Protein AF-A0A814SWZ3-F1 (afdb_monomer_lite)

Secondary structure (DSSP, 8-state):
----SHHHHHHHHHHTTTS----EEEEEEEEETTTTEEEEEEEETHHHH-TT--------EEEEEETTTTEEEEEPEES---S---EEEEEEEE-TTSSSEEEEEEEEEE-TTTTT-EEEEEEEEEEEE-TTT--EEEEEEEEE--TT-B----

Structure (mmCIF, N/CA/C/O backbone):
data_AF-A0A814SWZ3-F1
#
_entry.id   AF-A0A814SWZ3-F1
#
loop_
_atom_site.group_PDB
_atom_site.id
_atom_site.type_symbol
_atom_site.label_atom_id
_atom_site.label_alt_id
_atom_site.label_comp_id
_atom_site.label_asym_id
_atom_site.label_entity_id
_atom_site.label_seq_id
_atom_site.pdbx_PDB_ins_code
_atom_site.Cartn_x
_atom_site.Cartn_y
_atom_site.Cartn_z
_atom_site.occupancy
_atom_site.B_iso_or_equiv
_atom_site.auth_seq_id
_atom_site.auth_comp_id
_atom_site.auth_asym_id
_atom_site.auth_atom_id
_atom_site.pdbx_PDB_model_num
ATOM 1 N N . MET A 1 1 ? -13.317 22.666 29.065 1.00 38.62 1 MET A N 1
ATOM 2 C CA . MET A 1 1 ? -12.942 23.679 28.060 1.00 38.62 1 MET A CA 1
ATOM 3 C C . MET A 1 1 ? -11.613 23.208 27.485 1.00 38.62 1 MET A C 1
ATOM 5 O O . MET A 1 1 ? -10.602 23.419 28.127 1.00 38.62 1 MET A O 1
ATOM 9 N N . GLY A 1 2 ? -11.538 22.353 26.467 1.00 45.53 2 GLY A N 1
ATOM 10 C CA . GLY A 1 2 ? -12.464 22.135 25.357 1.00 45.53 2 GLY A CA 1
ATOM 11 C C . GLY A 1 2 ? -12.152 23.141 24.255 1.00 45.53 2 GLY A C 1
ATOM 12 O O . GLY A 1 2 ? -12.395 24.314 24.495 1.00 45.53 2 GLY A O 1
ATOM 13 N N . GLU A 1 3 ? -11.660 22.634 23.118 1.00 44.34 3 GLU A N 1
ATOM 14 C CA . GLU A 1 3 ? -11.380 23.315 21.835 1.00 44.34 3 GLU A CA 1
ATOM 15 C C . GLU A 1 3 ? -9.972 23.914 21.656 1.00 44.34 3 GLU A C 1
ATOM 17 O O . GLU A 1 3 ? -9.683 25.005 22.133 1.00 44.34 3 GLU A O 1
ATOM 22 N N . ASN A 1 4 ? -9.099 23.172 20.951 1.00 43.16 4 ASN A N 1
ATOM 23 C CA . ASN A 1 4 ? -8.279 23.680 19.830 1.00 43.16 4 ASN A CA 1
ATOM 24 C C . ASN A 1 4 ? -7.351 22.592 19.247 1.00 43.16 4 ASN A C 1
ATOM 26 O O . ASN A 1 4 ? -6.136 22.723 19.254 1.00 43.16 4 ASN A O 1
ATOM 30 N N . THR A 1 5 ? -7.902 21.481 18.748 1.00 47.84 5 THR A N 1
ATOM 31 C CA . THR A 1 5 ? -7.093 20.433 18.084 1.00 47.84 5 THR A CA 1
ATOM 32 C C . THR A 1 5 ? -7.270 20.386 16.566 1.00 47.84 5 THR A C 1
ATOM 34 O O . THR A 1 5 ? -6.383 19.881 15.885 1.00 47.84 5 THR A O 1
ATOM 37 N N . SER A 1 6 ? -8.354 20.942 16.006 1.00 46.28 6 SER A N 1
ATOM 38 C CA . SER A 1 6 ? -8.558 20.939 14.546 1.00 46.28 6 SER A CA 1
ATOM 39 C C . SER A 1 6 ? -7.750 22.025 13.827 1.00 46.28 6 SER A C 1
ATOM 41 O O . SER A 1 6 ? -7.257 21.792 12.724 1.00 46.28 6 SER A O 1
ATOM 43 N N . GLN A 1 7 ? -7.539 23.187 14.456 1.00 41.59 7 GLN A N 1
ATOM 44 C CA . GLN A 1 7 ? -6.711 24.254 13.884 1.00 41.59 7 GLN A CA 1
ATOM 45 C C . GLN A 1 7 ? -5.229 23.873 13.839 1.00 41.59 7 GLN A C 1
ATOM 47 O O . GLN A 1 7 ? -4.588 24.131 12.829 1.00 41.59 7 GLN A O 1
ATOM 52 N N . ASP A 1 8 ? -4.707 23.180 14.853 1.00 43.16 8 ASP A N 1
ATOM 53 C CA . ASP A 1 8 ? -3.296 22.762 14.884 1.00 43.16 8 ASP A CA 1
ATOM 54 C C . ASP A 1 8 ? -2.966 21.696 13.828 1.00 43.16 8 ASP A C 1
ATOM 56 O O . ASP A 1 8 ? -1.890 21.718 13.236 1.00 43.16 8 ASP A O 1
ATOM 60 N N . GLN A 1 9 ? -3.904 20.794 13.522 1.00 44.78 9 GLN A N 1
ATOM 61 C CA . GLN A 1 9 ? -3.728 19.819 12.437 1.00 44.78 9 GLN A CA 1
ATOM 62 C C . GLN A 1 9 ? -3.856 20.463 11.053 1.00 44.78 9 GLN A C 1
ATOM 64 O O . GLN A 1 9 ? -3.111 20.118 10.139 1.00 44.78 9 GLN A O 1
ATOM 69 N N . THR A 1 10 ? -4.749 21.446 10.915 1.00 42.25 10 THR A N 1
ATOM 70 C CA . THR A 1 10 ? -4.902 22.224 9.676 1.00 42.25 10 THR A CA 1
ATOM 71 C C . THR A 1 10 ? -3.665 23.098 9.416 1.00 42.25 10 THR A C 1
ATOM 73 O O . THR A 1 10 ? -3.231 23.233 8.276 1.00 42.25 10 THR A O 1
ATOM 76 N N . ILE A 1 11 ? -3.051 23.644 10.473 1.00 45.19 11 ILE A N 1
ATOM 77 C CA . ILE A 1 11 ? -1.806 24.422 10.401 1.00 45.19 11 ILE A CA 1
ATOM 78 C C . ILE A 1 11 ? -0.605 23.516 10.100 1.00 45.19 11 ILE A C 1
ATOM 80 O O . ILE A 1 11 ? 0.250 23.915 9.323 1.00 45.19 11 ILE A O 1
ATOM 84 N N . GLN A 1 12 ? -0.553 22.283 10.615 1.00 43.56 12 GLN A N 1
ATOM 85 C CA . GLN A 1 12 ? 0.484 21.310 10.233 1.00 43.56 12 GLN A CA 1
ATOM 86 C C . GLN A 1 12 ? 0.397 20.910 8.750 1.00 43.56 12 GLN A C 1
ATOM 88 O O . GLN A 1 12 ? 1.428 20.821 8.092 1.00 43.56 12 GLN A O 1
ATOM 93 N N . PHE A 1 13 ? -0.812 20.760 8.195 1.00 47.12 13 PHE A N 1
ATOM 94 C CA . PHE A 1 13 ? -0.995 20.555 6.751 1.00 47.12 13 PHE A CA 1
ATOM 95 C C . PHE A 1 13 ? -0.574 21.781 5.925 1.00 47.12 13 PHE A C 1
ATOM 97 O O . PHE A 1 13 ? 0.067 21.620 4.892 1.00 47.12 13 PHE A O 1
ATOM 104 N N . MET A 1 14 ? -0.874 23.002 6.388 1.00 40.78 14 MET A N 1
ATOM 105 C CA . MET A 1 14 ? -0.432 24.240 5.725 1.00 40.78 14 MET A CA 1
ATOM 106 C C . MET A 1 14 ? 1.080 24.486 5.847 1.00 40.78 14 MET A C 1
ATOM 108 O O . MET A 1 14 ? 1.685 25.013 4.922 1.00 40.78 14 MET A O 1
ATOM 112 N N . LEU A 1 15 ? 1.719 24.081 6.947 1.00 42.59 15 LEU A N 1
ATOM 113 C CA . LEU A 1 15 ? 3.166 24.231 7.137 1.00 42.59 15 LEU A CA 1
ATOM 114 C C . LEU A 1 15 ? 3.988 23.243 6.291 1.00 42.59 15 LEU A C 1
ATOM 116 O O . LEU A 1 15 ? 5.165 23.501 6.056 1.00 42.59 15 LEU A O 1
ATOM 120 N N . MET A 1 16 ? 3.379 22.173 5.764 1.00 44.94 16 MET A N 1
ATOM 121 C CA . MET A 1 16 ? 4.000 21.355 4.713 1.00 44.94 16 MET A CA 1
ATOM 122 C C . MET A 1 16 ? 4.025 22.056 3.341 1.00 44.94 16 MET A C 1
ATOM 124 O O . MET A 1 16 ? 4.778 21.625 2.473 1.00 44.94 16 MET A O 1
ATOM 128 N N . GLU A 1 17 ? 3.264 23.139 3.122 1.00 44.75 17 GLU A N 1
ATOM 129 C CA . GLU A 1 17 ? 3.279 23.859 1.837 1.00 44.75 17 GLU A CA 1
ATOM 130 C C . GLU A 1 17 ? 4.454 24.843 1.678 1.00 44.75 17 GLU A C 1
ATOM 132 O O . GLU A 1 17 ? 4.785 25.213 0.548 1.00 44.75 17 GLU A O 1
ATOM 137 N N . GLU A 1 18 ? 5.114 25.266 2.764 1.00 39.69 18 GLU A N 1
ATOM 138 C CA . GLU A 1 18 ? 6.147 26.316 2.691 1.00 39.69 18 GLU A CA 1
ATOM 139 C C . GLU A 1 18 ? 7.601 25.810 2.685 1.00 39.69 18 GLU A C 1
ATOM 141 O O . GLU A 1 18 ? 8.489 26.529 2.215 1.00 39.69 18 GLU A O 1
ATOM 146 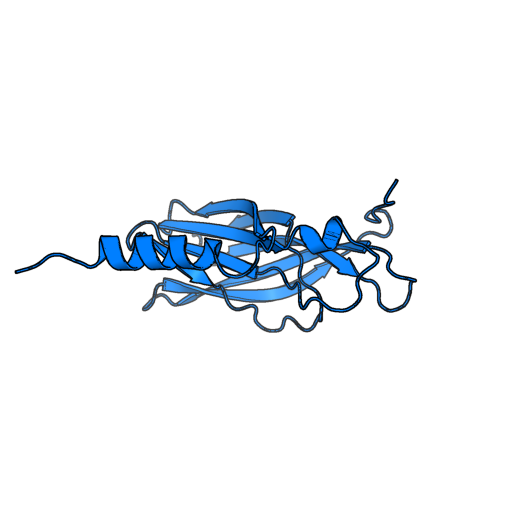N N . GLU A 1 19 ? 7.883 24.563 3.071 1.00 42.47 19 GLU A N 1
ATOM 147 C CA . GLU A 1 19 ? 9.232 23.990 2.948 1.00 42.47 19 GLU A CA 1
ATOM 148 C C . GLU A 1 19 ? 9.381 23.154 1.672 1.00 42.47 19 GLU A C 1
ATOM 150 O O . GLU A 1 19 ? 9.276 21.935 1.685 1.00 42.47 19 GLU A O 1
ATOM 155 N N . LYS A 1 20 ? 9.703 23.855 0.571 1.00 44.00 20 LYS A N 1
ATOM 156 C CA . LYS A 1 20 ? 10.008 23.335 -0.779 1.00 44.00 20 LYS A CA 1
ATOM 157 C C . LYS A 1 20 ? 8.857 22.525 -1.378 1.00 44.00 20 LYS A C 1
ATOM 159 O O . LYS A 1 20 ? 8.654 21.379 -1.015 1.00 44.00 20 LYS A O 1
ATOM 164 N N . LYS A 1 21 ? 8.185 23.100 -2.385 1.00 45.53 21 LYS A N 1
ATOM 165 C CA . LYS A 1 21 ? 7.217 22.428 -3.272 1.00 45.53 21 LYS A CA 1
ATOM 166 C C . LYS A 1 21 ? 7.792 21.137 -3.874 1.00 45.53 21 LYS A C 1
ATOM 168 O O . LYS A 1 21 ? 8.187 21.129 -5.030 1.00 45.53 21 LYS A O 1
ATOM 173 N N . GLN A 1 22 ? 7.829 20.053 -3.113 1.00 52.66 22 GLN A N 1
ATOM 174 C CA . GLN A 1 22 ? 7.850 18.718 -3.670 1.00 52.66 22 GLN A CA 1
ATOM 175 C C . GLN A 1 22 ? 6.465 18.517 -4.268 1.00 52.66 22 GLN A C 1
ATOM 177 O O . GLN A 1 22 ? 5.453 18.706 -3.594 1.00 52.66 22 GLN A O 1
ATOM 182 N N . ASN A 1 23 ? 6.416 18.198 -5.556 1.00 63.22 23 ASN A N 1
ATOM 183 C CA . ASN A 1 23 ? 5.180 17.939 -6.285 1.00 63.22 23 ASN A CA 1
ATOM 184 C C . ASN A 1 23 ? 4.633 16.554 -5.893 1.00 63.22 23 ASN A C 1
ATOM 186 O O . ASN A 1 23 ? 4.578 15.633 -6.707 1.00 63.22 23 ASN A O 1
ATOM 190 N N . PHE A 1 24 ? 4.328 16.385 -4.608 1.00 68.75 24 PHE A N 1
ATOM 191 C CA . PHE A 1 24 ? 3.815 15.153 -4.039 1.00 68.75 24 PHE A CA 1
ATOM 192 C C . PHE A 1 24 ? 2.316 15.070 -4.305 1.00 68.75 24 PHE A C 1
ATOM 194 O O . PHE A 1 24 ? 1.566 15.989 -3.975 1.00 68.75 24 PHE A O 1
ATOM 201 N N . GLY A 1 25 ? 1.874 13.984 -4.929 1.00 77.56 25 GLY A N 1
ATOM 202 C CA . GLY A 1 25 ? 0.473 13.802 -5.274 1.00 77.56 25 GLY A CA 1
ATOM 203 C C . GLY A 1 25 ? 0.047 12.360 -5.096 1.00 77.56 25 GLY A C 1
ATOM 204 O O . GLY A 1 25 ? 0.788 11.442 -5.435 1.00 77.56 25 GLY A O 1
ATOM 205 N N . PHE A 1 26 ? -1.176 12.176 -4.608 1.00 84.50 26 PHE A N 1
ATOM 206 C CA . PHE A 1 26 ? -1.846 10.887 -4.699 1.00 84.50 26 PHE A CA 1
ATOM 207 C C . PHE A 1 26 ? -2.199 10.609 -6.159 1.00 84.50 26 PHE A C 1
ATOM 209 O O . PHE A 1 26 ? -2.670 11.510 -6.864 1.00 84.50 26 PHE A O 1
ATOM 216 N N . GLU A 1 27 ? -1.916 9.398 -6.623 1.00 83.44 27 GLU A N 1
ATOM 217 C CA . GLU A 1 27 ? -2.262 8.978 -7.981 1.00 83.44 27 GLU A CA 1
ATOM 218 C C . GLU A 1 27 ? -3.554 8.168 -7.993 1.00 83.44 27 GLU A C 1
ATOM 220 O O . GLU A 1 27 ? -4.475 8.527 -8.725 1.00 83.44 27 GLU A O 1
ATOM 225 N N . ASP A 1 28 ? -3.674 7.200 -7.083 1.00 93.25 28 ASP A N 1
ATOM 226 C CA . ASP A 1 28 ? -4.861 6.359 -6.977 1.00 93.25 28 ASP A CA 1
ATOM 227 C C . ASP A 1 28 ? -5.248 6.044 -5.520 1.00 93.25 28 ASP A C 1
ATOM 229 O O . ASP A 1 28 ? -4.480 6.234 -4.565 1.00 93.25 28 ASP A O 1
ATOM 233 N N . ILE A 1 29 ? -6.489 5.585 -5.349 1.00 95.69 29 ILE A N 1
ATOM 234 C CA . ILE A 1 29 ? -7.143 5.299 -4.074 1.00 95.69 29 ILE A CA 1
ATOM 235 C C . ILE A 1 29 ? -8.039 4.062 -4.181 1.00 95.69 29 ILE A C 1
ATOM 237 O O . ILE A 1 29 ? -8.891 3.950 -5.057 1.00 95.69 29 ILE A O 1
ATOM 241 N N . VAL A 1 30 ? -7.938 3.171 -3.196 1.00 96.50 30 VAL A N 1
ATOM 242 C CA . VAL A 1 30 ? -8.918 2.100 -2.973 1.00 96.50 30 VAL A CA 1
ATOM 243 C C . VAL A 1 30 ? -9.662 2.341 -1.669 1.00 96.50 30 VAL A C 1
ATOM 245 O O . VAL A 1 30 ? -9.070 2.698 -0.649 1.00 96.50 30 VAL A O 1
ATOM 248 N N . ILE A 1 31 ? -10.980 2.148 -1.695 1.00 95.50 31 ILE A N 1
ATOM 249 C CA . ILE A 1 31 ? -11.855 2.406 -0.550 1.00 95.50 31 ILE A CA 1
ATOM 250 C C . ILE A 1 31 ? -12.418 1.089 -0.023 1.00 95.50 31 ILE A C 1
ATOM 252 O O . ILE A 1 31 ? -13.110 0.362 -0.737 1.00 95.50 31 ILE A O 1
ATOM 256 N N . ASP A 1 32 ? -12.173 0.819 1.257 1.00 91.38 32 ASP A N 1
ATOM 257 C CA . ASP A 1 32 ? -12.810 -0.253 2.005 1.00 91.38 32 ASP A CA 1
ATOM 258 C C . ASP A 1 32 ? -13.883 0.327 2.940 1.00 91.38 32 ASP A C 1
ATOM 260 O O . ASP A 1 32 ? -13.626 0.684 4.091 1.00 91.38 32 ASP A O 1
ATOM 264 N N . TYR A 1 33 ? -15.118 0.405 2.438 1.00 89.12 33 TYR A N 1
ATOM 265 C CA . TYR A 1 33 ? -16.260 0.889 3.219 1.00 89.12 33 TYR A CA 1
ATOM 266 C C . TYR A 1 33 ? -16.619 -0.006 4.409 1.00 89.12 33 TYR A C 1
ATOM 268 O O . TYR A 1 33 ? -17.157 0.491 5.394 1.00 89.12 33 TYR A O 1
ATOM 276 N N . GLU A 1 34 ? -16.342 -1.307 4.331 1.00 87.81 34 GLU A N 1
ATOM 277 C CA . GLU A 1 34 ? -16.722 -2.264 5.375 1.00 87.81 34 GLU A CA 1
ATOM 278 C C . GLU A 1 34 ? -15.798 -2.142 6.586 1.00 87.81 34 GLU A C 1
ATOM 280 O O . GLU A 1 34 ? -16.263 -2.200 7.722 1.00 87.81 34 GLU A O 1
ATOM 285 N N . ASN A 1 35 ? -14.506 -1.907 6.342 1.00 87.31 35 ASN A N 1
ATOM 286 C CA . ASN A 1 35 ? -13.514 -1.679 7.390 1.00 87.31 35 ASN A CA 1
ATOM 287 C C . ASN A 1 35 ? -13.275 -0.186 7.700 1.00 87.31 35 ASN A C 1
ATOM 289 O O . ASN A 1 35 ? -12.483 0.146 8.583 1.00 87.31 35 ASN A O 1
ATOM 293 N N . GLY A 1 36 ? -13.967 0.725 7.006 1.00 90.56 36 GLY A N 1
ATOM 294 C CA . GLY A 1 36 ? -13.991 2.155 7.320 1.00 90.56 36 GLY A CA 1
ATOM 295 C C . GLY A 1 36 ? -12.678 2.890 7.041 1.00 90.56 36 GLY A C 1
ATOM 296 O O . GLY A 1 36 ? -12.298 3.782 7.806 1.00 90.56 36 GLY A O 1
ATOM 297 N N . TYR A 1 37 ? -11.967 2.520 5.975 1.00 92.81 37 TYR A N 1
ATOM 298 C CA . TYR A 1 37 ? -10.744 3.210 5.570 1.00 92.81 37 TYR A CA 1
ATOM 299 C C . TYR A 1 37 ? -10.564 3.279 4.052 1.00 92.81 37 TYR A C 1
ATOM 301 O O . TYR A 1 37 ? -11.170 2.530 3.290 1.00 92.81 37 TYR A O 1
ATOM 309 N N . ALA A 1 38 ? -9.664 4.157 3.617 1.00 95.44 38 ALA A N 1
ATOM 310 C CA . ALA A 1 38 ? -9.107 4.159 2.271 1.00 95.44 38 ALA A CA 1
ATOM 311 C C . ALA A 1 38 ? -7.592 3.940 2.309 1.00 95.44 38 ALA A C 1
ATOM 313 O O . ALA A 1 38 ? -6.937 4.356 3.267 1.00 95.44 38 ALA A O 1
ATOM 314 N N . ILE A 1 39 ? -7.049 3.309 1.270 1.00 96.31 39 ILE A N 1
ATOM 315 C CA . ILE A 1 39 ? -5.609 3.196 1.019 1.00 96.31 39 ILE A CA 1
ATOM 316 C C . ILE A 1 39 ? -5.285 4.012 -0.233 1.00 96.31 39 ILE A C 1
ATOM 318 O O . ILE A 1 39 ? -5.979 3.883 -1.236 1.00 96.31 39 ILE A O 1
ATOM 322 N N . MET A 1 40 ? -4.247 4.843 -0.176 1.00 95.69 40 MET A N 1
ATOM 323 C CA . MET A 1 40 ? -3.810 5.706 -1.279 1.00 95.69 40 MET A CA 1
ATOM 324 C C . MET A 1 40 ? -2.322 5.522 -1.551 1.00 95.69 40 MET A C 1
ATOM 326 O O . MET A 1 40 ? -1.535 5.369 -0.613 1.00 95.69 40 MET A O 1
ATOM 330 N N . GLY A 1 41 ? -1.949 5.578 -2.825 1.00 91.88 41 GLY A N 1
ATOM 331 C CA . GLY A 1 41 ? -0.566 5.612 -3.286 1.00 91.88 41 GLY A CA 1
ATOM 332 C C . GLY A 1 41 ? -0.185 7.057 -3.558 1.00 91.88 41 GLY A C 1
ATOM 333 O O . GLY A 1 41 ? -0.851 7.734 -4.342 1.00 91.88 41 GLY A O 1
ATOM 334 N N . GLY A 1 42 ? 0.827 7.557 -2.856 1.00 87.56 42 GLY A N 1
ATOM 335 C CA . GLY A 1 42 ? 1.371 8.894 -3.068 1.00 87.56 42 GLY A CA 1
ATOM 336 C C . GLY A 1 42 ? 2.784 8.806 -3.612 1.00 87.56 42 GLY A C 1
ATOM 337 O O . GLY A 1 42 ? 3.575 8.007 -3.117 1.00 87.56 42 GLY A O 1
ATOM 338 N N . ASP A 1 43 ? 3.107 9.638 -4.594 1.00 83.06 43 ASP A N 1
ATOM 339 C CA . ASP A 1 43 ? 4.453 9.705 -5.155 1.00 83.06 43 ASP A CA 1
ATOM 340 C C . ASP A 1 43 ? 4.892 11.152 -5.402 1.00 83.06 43 ASP A C 1
ATOM 342 O O . ASP A 1 43 ? 4.076 12.065 -5.587 1.00 83.06 43 ASP A O 1
ATOM 346 N N . ASN A 1 44 ? 6.207 11.369 -5.405 1.00 74.44 44 ASN A N 1
ATOM 347 C CA . ASN A 1 44 ? 6.791 12.642 -5.792 1.00 74.44 44 ASN A CA 1
ATOM 348 C C . ASN A 1 44 ? 6.898 12.715 -7.322 1.00 74.44 44 ASN A C 1
ATOM 350 O O . ASN A 1 44 ? 7.830 12.188 -7.933 1.00 74.44 44 ASN A O 1
ATOM 354 N N . ARG A 1 45 ? 5.983 13.462 -7.948 1.00 64.44 45 ARG A N 1
ATOM 355 C CA . ARG A 1 45 ? 5.886 13.610 -9.410 1.00 64.44 45 ARG A CA 1
ATOM 356 C C . ARG A 1 45 ? 7.101 14.287 -10.045 1.00 64.44 45 ARG A C 1
ATOM 358 O O . ARG A 1 45 ? 7.274 14.215 -11.262 1.00 64.44 45 ARG A O 1
ATOM 365 N N . GLU A 1 46 ? 7.972 14.922 -9.258 1.00 61.31 46 GLU A N 1
ATOM 366 C CA . GLU A 1 46 ? 9.255 15.411 -9.771 1.00 61.31 46 GLU A CA 1
ATOM 367 C C . GLU A 1 46 ? 10.177 14.272 -10.210 1.00 61.31 46 GLU A C 1
ATOM 369 O O . GLU A 1 46 ? 11.120 14.519 -10.962 1.00 61.31 46 GLU A O 1
ATOM 374 N N . TRP A 1 47 ? 9.964 13.038 -9.736 1.00 60.00 47 TRP A N 1
ATOM 375 C CA . TRP A 1 47 ? 10.706 11.860 -10.194 1.00 60.00 47 TRP A CA 1
ATOM 376 C C . TRP A 1 47 ? 10.476 11.621 -11.685 1.00 60.00 47 TRP A C 1
ATOM 378 O O . TRP A 1 47 ? 11.440 11.551 -12.442 1.00 60.00 47 TRP A O 1
ATOM 388 N N . MET A 1 48 ? 9.219 11.660 -12.124 1.00 54.59 48 MET A N 1
ATOM 389 C CA . MET A 1 48 ? 8.867 11.515 -13.536 1.00 54.59 48 MET A CA 1
ATOM 390 C C . MET A 1 48 ? 9.184 12.746 -14.391 1.00 54.59 48 MET A C 1
ATOM 392 O O . MET A 1 48 ? 9.505 12.614 -15.567 1.00 54.59 48 MET A O 1
ATOM 396 N N . ALA A 1 49 ? 9.093 13.959 -13.839 1.00 52.88 49 ALA A N 1
ATOM 397 C CA . ALA A 1 49 ? 9.322 15.181 -14.618 1.00 52.88 49 ALA A CA 1
ATOM 398 C C . ALA A 1 49 ? 10.809 15.460 -14.913 1.00 52.88 49 ALA A C 1
ATOM 400 O O . ALA A 1 49 ? 11.132 16.193 -15.851 1.00 52.88 49 ALA A O 1
ATOM 401 N N . HIS A 1 50 ? 11.722 14.899 -14.116 1.00 51.62 50 HIS A N 1
ATOM 402 C CA . HIS A 1 50 ? 13.150 15.194 -14.193 1.00 51.62 50 HIS A CA 1
ATOM 403 C C . HIS A 1 50 ? 13.986 13.913 -14.114 1.00 51.62 50 HIS A C 1
ATOM 405 O O . HIS A 1 50 ? 14.667 13.671 -13.118 1.00 51.62 50 HIS A O 1
ATOM 411 N N . TYR A 1 51 ? 14.001 13.154 -15.215 1.00 50.78 51 TYR A N 1
ATOM 412 C CA . TYR A 1 51 ? 14.898 12.014 -15.491 1.00 50.78 51 TYR A CA 1
ATOM 413 C C . TYR A 1 51 ? 16.408 12.348 -15.473 1.00 50.78 51 TYR A C 1
ATOM 415 O O . TYR A 1 51 ? 17.229 11.562 -15.924 1.00 50.78 51 TYR A O 1
ATOM 423 N N . THR A 1 52 ? 16.804 13.538 -15.016 1.00 42.66 52 THR A N 1
ATOM 424 C CA . THR A 1 52 ? 18.165 14.078 -15.165 1.00 42.66 52 THR A CA 1
ATOM 425 C C . THR A 1 52 ? 18.794 14.569 -13.862 1.00 42.66 52 THR A C 1
ATOM 427 O O . THR A 1 52 ? 19.905 15.097 -13.897 1.00 42.66 52 THR A O 1
ATOM 430 N N . LEU A 1 53 ? 18.132 14.410 -12.708 1.00 42.44 53 LEU A N 1
ATOM 431 C CA . LEU A 1 53 ? 18.659 14.879 -11.420 1.00 42.44 53 LEU A CA 1
ATOM 432 C C . LEU A 1 53 ? 18.868 13.714 -10.434 1.00 42.44 53 LEU A C 1
ATOM 434 O O . LEU A 1 53 ? 17.899 13.244 -9.838 1.00 42.44 53 LEU A O 1
ATOM 438 N N . PRO A 1 54 ? 20.123 13.273 -10.218 1.00 42.91 54 PRO A N 1
ATOM 439 C CA . PRO A 1 54 ? 20.465 12.039 -9.504 1.00 42.91 54 PRO A CA 1
ATOM 440 C C . PRO A 1 54 ? 20.455 12.164 -7.967 1.00 42.91 54 PRO A C 1
ATOM 442 O O . PRO A 1 54 ? 21.244 11.512 -7.294 1.00 42.91 54 PRO A O 1
ATOM 445 N N . SER A 1 55 ? 19.642 13.046 -7.373 1.00 41.53 55 SER A N 1
ATOM 446 C CA . SER A 1 55 ? 19.838 13.401 -5.955 1.00 41.53 55 SER A CA 1
ATOM 447 C C . SER A 1 55 ? 18.588 13.784 -5.174 1.00 41.53 55 SER A C 1
ATOM 449 O O . SER A 1 55 ? 18.649 14.653 -4.302 1.00 41.53 55 SER A O 1
ATOM 451 N N . VAL A 1 56 ? 17.441 13.193 -5.469 1.00 47.94 56 VAL A N 1
ATOM 452 C CA . VAL A 1 56 ? 16.302 13.360 -4.570 1.00 47.94 56 VAL A CA 1
ATOM 453 C C . VAL A 1 56 ? 15.888 11.957 -4.155 1.00 47.94 56 VAL A C 1
ATOM 455 O O . VAL A 1 56 ? 15.565 11.135 -5.009 1.00 47.94 56 VAL A O 1
ATOM 458 N N . ASP A 1 57 ? 15.945 11.690 -2.854 1.00 51.69 57 ASP A N 1
ATOM 459 C CA . ASP A 1 57 ? 15.238 10.569 -2.240 1.00 51.69 57 ASP A CA 1
ATOM 460 C C . ASP A 1 57 ? 13.745 10.784 -2.528 1.00 51.69 57 ASP A C 1
ATOM 462 O O . ASP A 1 57 ? 13.097 11.625 -1.902 1.00 51.69 57 ASP A O 1
ATOM 466 N N . LYS A 1 58 ? 13.226 10.122 -3.569 1.00 56.34 58 LYS A N 1
ATOM 467 C CA . LYS A 1 58 ? 11.862 10.311 -4.102 1.00 56.34 58 LYS A CA 1
ATOM 468 C C . LYS A 1 58 ? 11.016 9.055 -3.920 1.00 56.34 58 LYS A C 1
ATOM 470 O O . LYS A 1 58 ? 10.239 8.734 -4.802 1.00 56.34 58 LYS A O 1
ATOM 475 N N . HIS A 1 59 ? 11.168 8.311 -2.832 1.00 72.31 59 HIS A N 1
ATOM 476 C CA . HIS A 1 59 ? 10.317 7.139 -2.634 1.00 72.31 59 HIS A CA 1
ATOM 477 C C . HIS A 1 59 ? 8.881 7.597 -2.382 1.00 72.31 59 HIS A C 1
ATOM 479 O O . HIS A 1 59 ? 8.611 8.373 -1.462 1.00 72.31 59 HIS A O 1
ATOM 485 N N . GLY A 1 60 ? 7.968 7.128 -3.221 1.00 81.75 60 GLY A N 1
ATOM 486 C CA . GLY A 1 60 ? 6.551 7.164 -2.942 1.00 81.75 60 GLY A CA 1
ATOM 487 C C . GLY A 1 60 ? 6.216 6.348 -1.697 1.00 81.75 60 GLY A C 1
ATOM 488 O O . GLY A 1 60 ? 7.042 5.640 -1.115 1.00 81.75 60 GLY A O 1
ATOM 489 N N . GLN A 1 61 ? 4.974 6.469 -1.250 1.00 89.25 61 GLN A N 1
ATOM 490 C CA . GLN A 1 61 ? 4.529 5.910 0.014 1.00 89.25 61 GLN A CA 1
ATOM 491 C C . GLN A 1 61 ? 3.057 5.508 -0.070 1.00 89.25 61 GLN A C 1
ATOM 493 O O . GLN A 1 61 ? 2.257 6.106 -0.790 1.00 89.25 61 GLN A O 1
ATOM 498 N N . MET A 1 62 ? 2.694 4.485 0.700 1.00 94.12 62 MET A N 1
ATOM 499 C CA . MET A 1 62 ? 1.304 4.087 0.898 1.00 94.12 62 MET A CA 1
ATOM 500 C C . MET A 1 62 ? 0.729 4.775 2.131 1.00 94.12 62 MET A C 1
ATOM 502 O O . MET A 1 62 ? 1.378 4.847 3.176 1.00 94.12 62 MET A O 1
ATOM 506 N N . TYR A 1 63 ? -0.511 5.233 2.024 1.00 93.69 63 TYR A N 1
ATOM 507 C CA . TYR A 1 63 ? -1.206 5.964 3.074 1.00 93.69 63 TYR A CA 1
ATOM 508 C C . TYR A 1 63 ? -2.550 5.334 3.365 1.00 93.69 63 TYR A C 1
ATOM 510 O O . TYR A 1 63 ? -3.230 4.854 2.464 1.00 93.69 63 TYR A O 1
ATOM 518 N N . LYS A 1 64 ? -2.958 5.395 4.626 1.00 94.06 64 LYS A N 1
ATOM 519 C CA . LYS A 1 64 ? -4.293 5.051 5.087 1.00 94.06 64 LYS A CA 1
ATOM 520 C C . LYS A 1 64 ? -5.013 6.323 5.499 1.00 94.06 64 LYS A C 1
ATOM 522 O O . LYS A 1 64 ? -4.466 7.095 6.280 1.00 94.06 64 LYS A O 1
ATOM 527 N N . PHE A 1 65 ? -6.258 6.485 5.069 1.00 93.94 65 PHE A N 1
ATOM 528 C CA . PHE A 1 65 ? -7.195 7.410 5.700 1.00 93.94 65 PHE A CA 1
ATOM 529 C C . PHE A 1 65 ? -8.254 6.623 6.466 1.00 93.94 65 PHE A C 1
ATOM 531 O O . PHE A 1 65 ? -8.950 5.791 5.889 1.00 93.94 65 PHE A O 1
ATOM 538 N N . ASN A 1 66 ? -8.358 6.851 7.773 1.00 90.81 66 ASN A N 1
ATOM 539 C CA . ASN A 1 66 ? -9.379 6.240 8.622 1.00 90.81 66 ASN A CA 1
ATOM 540 C C . ASN A 1 66 ? -10.609 7.154 8.693 1.00 90.81 66 ASN A C 1
ATOM 542 O O . ASN A 1 66 ? -10.492 8.295 9.128 1.00 90.81 66 ASN A O 1
ATOM 546 N N . PHE A 1 67 ? -11.785 6.649 8.317 1.00 91.12 67 PHE A N 1
ATOM 547 C CA . PHE A 1 67 ? -13.006 7.462 8.240 1.00 91.12 67 PHE A CA 1
ATOM 548 C C . PHE A 1 67 ? -13.608 7.801 9.606 1.00 91.12 67 PHE A C 1
ATOM 550 O O . PHE A 1 67 ? -14.352 8.765 9.720 1.00 91.12 67 PHE A O 1
ATOM 557 N N . ILE A 1 68 ? -13.309 7.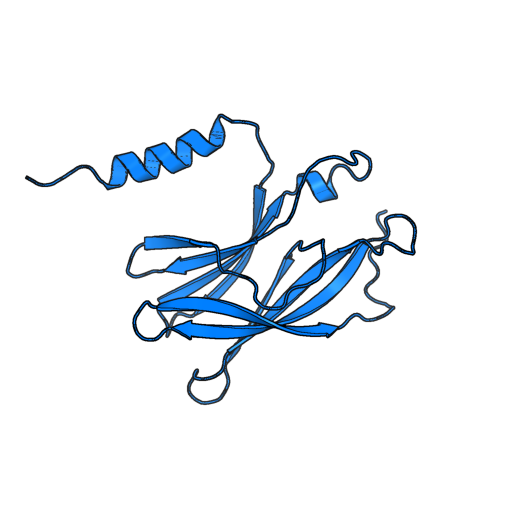009 10.640 1.00 87.25 68 ILE A N 1
ATOM 558 C CA . ILE A 1 68 ? -13.834 7.216 11.996 1.00 87.25 68 ILE A CA 1
ATOM 559 C C . ILE A 1 68 ? -12.994 8.254 12.733 1.00 87.25 68 ILE A C 1
ATOM 561 O O . ILE A 1 68 ? -13.530 9.132 13.401 1.00 87.25 68 ILE A O 1
ATOM 565 N N . SER A 1 69 ? -11.669 8.119 12.663 1.00 88.31 69 SER A N 1
ATOM 566 C CA . SER A 1 69 ? -10.758 9.038 13.347 1.00 88.31 69 SER A CA 1
ATOM 567 C C . SER A 1 69 ? -10.392 10.259 12.510 1.00 88.31 69 SER A C 1
ATOM 569 O O . SER A 1 69 ? -9.783 11.174 13.058 1.00 88.31 69 SER A O 1
ATOM 571 N N . GLU A 1 70 ? -10.727 10.254 11.217 1.00 90.69 70 GLU A N 1
ATOM 572 C CA . GLU A 1 70 ? -10.354 11.273 10.229 1.00 90.69 70 GLU A CA 1
ATOM 573 C C . GLU A 1 70 ? -8.834 11.505 10.168 1.00 90.69 70 GLU A C 1
ATOM 575 O O . GLU A 1 70 ? -8.353 12.616 9.950 1.00 90.69 70 GLU A O 1
ATOM 580 N N . LYS A 1 71 ? -8.047 10.441 10.381 1.00 87.38 71 LYS A N 1
ATOM 581 C CA . LYS A 1 71 ? -6.578 10.508 10.403 1.00 87.38 71 LYS A CA 1
ATOM 582 C C . LYS A 1 71 ? -5.947 9.870 9.179 1.00 87.38 71 LYS A C 1
ATOM 584 O O . LYS A 1 71 ? -6.358 8.790 8.750 1.00 87.38 71 LYS A O 1
ATOM 589 N N . PHE A 1 72 ? -4.895 10.529 8.702 1.00 86.69 72 PHE A N 1
ATOM 590 C CA . PHE A 1 72 ? -3.943 9.994 7.740 1.00 86.69 72 PHE A CA 1
ATOM 591 C C . PHE A 1 72 ? -2.772 9.326 8.454 1.00 86.69 72 PHE A C 1
ATOM 593 O O . PHE A 1 72 ? -2.201 9.883 9.392 1.00 86.69 72 PHE A O 1
ATOM 600 N N . GLU A 1 73 ? -2.403 8.140 7.990 1.00 89.81 73 GLU A N 1
ATOM 601 C CA . GLU A 1 73 ? -1.293 7.361 8.528 1.00 89.81 73 GLU A CA 1
ATOM 602 C C . GLU A 1 73 ? -0.463 6.796 7.376 1.00 89.81 73 GLU A C 1
ATOM 604 O O . GLU A 1 73 ? -1.013 6.306 6.392 1.00 89.81 73 GLU A O 1
ATOM 609 N N . ILE A 1 74 ? 0.862 6.845 7.499 1.00 91.25 74 ILE A N 1
ATOM 610 C CA . ILE A 1 74 ? 1.754 6.130 6.583 1.00 91.25 74 ILE A CA 1
ATOM 611 C C . ILE A 1 74 ? 1.627 4.635 6.868 1.00 91.25 74 ILE A C 1
ATOM 613 O O . ILE A 1 74 ? 1.716 4.208 8.022 1.00 91.25 74 ILE A O 1
ATOM 617 N N . ILE A 1 75 ? 1.438 3.846 5.815 1.00 94.44 75 ILE A N 1
ATOM 618 C CA . ILE A 1 75 ? 1.371 2.393 5.895 1.00 94.44 75 ILE A CA 1
ATOM 619 C C . ILE A 1 75 ? 2.787 1.827 5.717 1.00 94.44 75 ILE A C 1
ATOM 621 O O . ILE A 1 75 ? 3.397 2.034 4.664 1.00 94.44 75 ILE A O 1
ATOM 625 N N . PRO A 1 76 ? 3.327 1.100 6.712 1.00 93.56 76 PRO A N 1
ATOM 626 C CA . PRO A 1 76 ? 4.621 0.447 6.581 1.00 93.56 76 PRO A CA 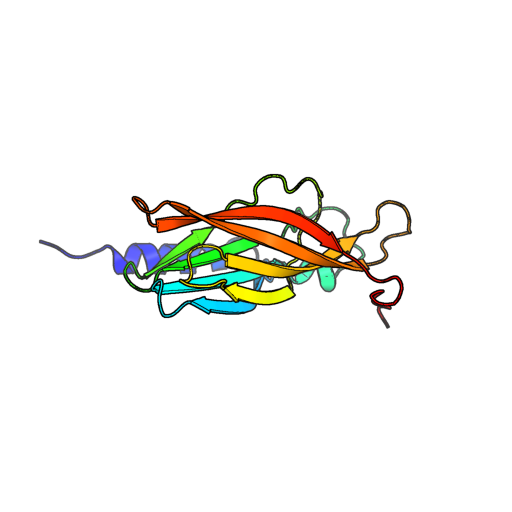1
ATOM 627 C C . PRO A 1 76 ? 4.589 -0.657 5.521 1.00 93.56 76 PRO A C 1
ATOM 629 O O . PRO A 1 76 ? 3.676 -1.490 5.513 1.00 93.56 76 PRO A O 1
ATOM 632 N N . LEU A 1 77 ? 5.626 -0.698 4.682 1.00 93.88 77 LEU A N 1
ATOM 633 C CA . LEU A 1 77 ? 5.885 -1.804 3.764 1.00 93.88 77 LEU A CA 1
ATOM 634 C C . LEU A 1 77 ? 6.813 -2.815 4.450 1.00 93.88 77 LEU A C 1
ATOM 636 O O . LEU A 1 77 ? 7.914 -2.475 4.879 1.00 93.88 77 LEU A O 1
ATOM 640 N N . ILE A 1 78 ? 6.370 -4.062 4.576 1.00 94.81 78 ILE A N 1
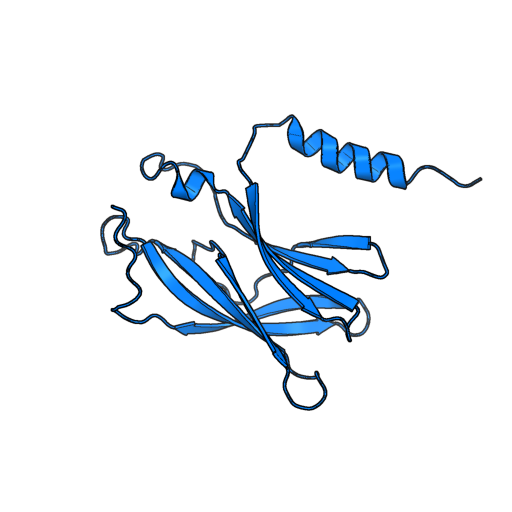ATOM 641 C CA . ILE A 1 78 ? 7.101 -5.154 5.223 1.00 94.81 78 ILE A CA 1
ATOM 642 C C . ILE A 1 78 ? 7.686 -6.066 4.145 1.00 94.81 78 ILE A C 1
ATOM 644 O O . ILE A 1 78 ? 6.989 -6.449 3.207 1.00 94.81 78 ILE A O 1
ATOM 648 N N . ASN A 1 79 ? 8.959 -6.443 4.298 1.00 92.06 79 ASN A N 1
ATOM 649 C CA . ASN A 1 79 ? 9.735 -7.243 3.334 1.00 92.06 79 ASN A CA 1
ATOM 650 C C . ASN A 1 79 ? 9.887 -6.609 1.939 1.00 92.06 79 ASN A C 1
ATOM 652 O O . ASN A 1 79 ? 10.280 -7.286 0.984 1.00 92.06 79 ASN A O 1
ATOM 656 N N . TYR A 1 80 ? 9.606 -5.314 1.819 1.00 89.06 80 TYR A N 1
ATOM 657 C CA . TYR A 1 80 ? 9.923 -4.554 0.625 1.00 89.06 80 TYR A CA 1
ATOM 658 C C . TYR A 1 80 ? 11.424 -4.259 0.623 1.00 89.06 80 TYR A C 1
ATOM 660 O O . TYR A 1 80 ? 11.933 -3.619 1.537 1.00 89.06 80 TYR A O 1
ATOM 668 N N . HIS A 1 81 ? 12.135 -4.816 -0.351 1.00 80.44 81 HIS A N 1
ATOM 669 C CA . HIS A 1 81 ? 13.600 -4.822 -0.412 1.00 80.44 81 HIS A CA 1
ATOM 670 C C . HIS A 1 81 ? 14.137 -4.117 -1.659 1.00 80.44 81 HIS A C 1
ATOM 672 O O . HIS A 1 81 ? 15.329 -4.195 -1.930 1.00 80.44 81 HIS A O 1
ATOM 678 N N . TYR A 1 82 ? 13.256 -3.481 -2.431 1.00 76.62 82 TYR A N 1
ATOM 679 C CA . TYR A 1 82 ? 13.655 -2.671 -3.569 1.00 76.62 82 TYR A CA 1
ATOM 680 C C . TYR A 1 82 ? 13.913 -1.257 -3.088 1.00 76.62 82 TYR A C 1
ATOM 682 O O . TYR A 1 82 ? 13.151 -0.735 -2.270 1.00 76.62 82 TYR A O 1
ATOM 690 N N . ASP A 1 83 ? 14.945 -0.639 -3.640 1.00 73.38 83 ASP A N 1
ATOM 691 C CA . ASP A 1 83 ? 15.283 0.725 -3.272 1.00 73.38 83 ASP A CA 1
ATOM 692 C C . ASP A 1 83 ? 14.198 1.685 -3.764 1.00 73.38 83 ASP A C 1
ATOM 694 O O . ASP A 1 83 ? 13.848 2.606 -3.053 1.00 73.38 83 ASP A O 1
ATOM 698 N N . HIS A 1 84 ? 13.540 1.419 -4.896 1.00 79.00 84 HIS A N 1
ATOM 699 C CA . HIS A 1 84 ? 12.535 2.311 -5.482 1.00 79.00 84 HIS A CA 1
ATOM 700 C C . HIS A 1 84 ? 11.098 1.817 -5.258 1.00 79.00 84 HIS A C 1
ATOM 702 O O . HIS A 1 84 ? 10.785 0.644 -5.481 1.00 79.00 84 HIS A O 1
ATOM 708 N N . PHE A 1 85 ? 10.204 2.720 -4.847 1.00 86.25 85 PHE A N 1
ATOM 709 C CA . PHE A 1 85 ? 8.762 2.483 -4.749 1.00 86.25 85 PHE A CA 1
ATOM 710 C C . PHE A 1 85 ? 8.034 3.738 -5.219 1.00 86.25 85 PHE A C 1
ATOM 712 O O . PHE A 1 85 ? 8.135 4.777 -4.581 1.00 86.25 85 PHE A O 1
ATOM 719 N N . HIS A 1 86 ? 7.326 3.632 -6.333 1.00 88.88 86 HIS A N 1
ATOM 720 C CA . HIS A 1 86 ? 6.583 4.699 -6.990 1.00 88.88 86 HIS A CA 1
ATOM 721 C C . HIS A 1 86 ? 5.195 4.149 -7.340 1.00 88.88 86 HIS A C 1
ATOM 723 O O . HIS A 1 86 ? 4.980 3.658 -8.456 1.00 88.88 86 HIS A O 1
ATOM 729 N N . PRO A 1 87 ? 4.279 4.115 -6.354 1.00 90.81 87 PRO A N 1
ATOM 730 C CA . PRO A 1 87 ? 2.966 3.527 -6.531 1.00 90.81 87 PRO A CA 1
ATOM 731 C C . PRO A 1 87 ? 2.121 4.390 -7.466 1.00 90.81 87 PRO A C 1
ATOM 733 O O . PRO A 1 87 ? 2.048 5.610 -7.325 1.00 90.81 87 PRO A O 1
ATOM 736 N N . HIS A 1 88 ? 1.458 3.712 -8.386 1.00 88.56 88 HIS A N 1
ATOM 737 C CA . HIS A 1 88 ? 0.482 4.254 -9.311 1.00 88.56 88 HIS A CA 1
ATOM 738 C C . HIS A 1 88 ? -0.858 3.564 -8.997 1.00 88.56 88 HIS A C 1
ATOM 740 O O . HIS A 1 88 ? -1.305 3.570 -7.845 1.00 88.56 88 HIS A O 1
ATOM 746 N N . GLY A 1 89 ? -1.446 2.893 -9.989 1.00 91.69 89 GLY A N 1
ATOM 747 C CA . GLY A 1 89 ? -2.744 2.241 -9.866 1.00 91.69 89 GLY A CA 1
ATOM 748 C C . GLY A 1 89 ? -2.816 1.202 -8.746 1.00 91.69 89 GLY A C 1
ATOM 749 O O . GLY A 1 89 ? -1.907 0.390 -8.548 1.00 91.69 89 GLY A O 1
ATOM 750 N N . LEU A 1 90 ? -3.946 1.195 -8.044 1.00 96.56 90 LEU A N 1
ATOM 751 C CA . LEU A 1 90 ? -4.223 0.340 -6.901 1.00 96.56 90 LEU A CA 1
ATOM 752 C C . LEU A 1 90 ? -5.452 -0.535 -7.154 1.00 96.56 90 LEU A C 1
ATOM 754 O O . LEU A 1 90 ? -6.465 -0.108 -7.703 1.00 96.56 90 LEU A O 1
ATOM 758 N N . SER A 1 91 ? -5.416 -1.776 -6.678 1.00 96.50 91 SER A N 1
ATOM 759 C CA . SER A 1 91 ? -6.598 -2.637 -6.651 1.00 96.50 91 SER A CA 1
ATOM 760 C C . SER A 1 91 ? -6.621 -3.490 -5.395 1.00 96.50 91 SER A C 1
ATOM 762 O O . SER A 1 91 ? -5.623 -4.109 -5.038 1.00 96.50 91 SER A O 1
ATOM 764 N N . LEU A 1 92 ? -7.765 -3.529 -4.713 1.00 95.56 92 LEU A N 1
ATOM 765 C CA . LEU A 1 92 ? -7.949 -4.305 -3.492 1.00 95.56 92 LEU A CA 1
ATOM 766 C C . LEU A 1 92 ? -8.823 -5.526 -3.782 1.00 95.56 92 LEU A C 1
ATOM 768 O O . LEU A 1 92 ? -10.007 -5.394 -4.095 1.00 95.56 92 LEU A O 1
ATOM 772 N N . LEU A 1 93 ? -8.252 -6.715 -3.625 1.00 94.19 93 LEU A N 1
ATOM 773 C CA . LEU A 1 93 ? -8.982 -7.974 -3.626 1.00 94.19 93 LEU A CA 1
ATOM 774 C C . LEU A 1 93 ? -9.273 -8.383 -2.186 1.00 94.19 93 LEU A C 1
ATOM 776 O O . LEU A 1 93 ? -8.360 -8.501 -1.371 1.00 94.19 93 LEU A O 1
ATOM 780 N N . LYS A 1 94 ? -10.537 -8.664 -1.884 1.00 90.06 94 LYS A N 1
ATOM 781 C CA . LYS A 1 94 ? -10.942 -9.245 -0.603 1.00 90.06 94 LYS A CA 1
ATOM 782 C C . LYS A 1 94 ? -11.356 -10.692 -0.815 1.00 90.06 94 LYS A C 1
ATOM 784 O O . LYS A 1 94 ? -12.127 -10.988 -1.728 1.00 90.06 94 LYS A O 1
ATOM 789 N N . ASN A 1 95 ? -10.845 -11.594 0.013 1.00 80.94 95 ASN A N 1
ATOM 790 C CA . ASN A 1 95 ? -11.262 -12.988 -0.002 1.00 80.94 95 ASN A CA 1
ATOM 791 C C . ASN A 1 95 ? -12.567 -13.192 0.802 1.00 80.94 95 ASN A C 1
ATOM 793 O O . ASN A 1 95 ? -13.129 -12.259 1.384 1.00 80.94 95 ASN A O 1
ATOM 797 N N . ASN A 1 96 ? -13.055 -14.436 0.856 1.00 63.84 96 ASN A N 1
ATOM 798 C CA . ASN A 1 96 ? -14.288 -14.766 1.570 1.00 63.84 96 ASN A CA 1
ATOM 799 C C . ASN A 1 96 ? -14.226 -14.350 3.056 1.00 63.84 96 ASN A C 1
ATOM 801 O O . ASN A 1 96 ? -13.418 -14.864 3.830 1.00 63.84 96 ASN A O 1
ATOM 805 N N . ASN A 1 97 ? -15.170 -13.485 3.446 1.00 63.47 97 ASN A N 1
ATOM 806 C CA . ASN A 1 97 ? -15.337 -12.841 4.758 1.00 63.47 97 ASN A CA 1
ATOM 807 C C . ASN A 1 97 ? -14.404 -11.654 5.062 1.00 63.47 97 ASN A C 1
ATOM 809 O O . ASN A 1 97 ? -14.305 -11.280 6.229 1.00 63.47 97 ASN A O 1
ATOM 813 N N . ASN A 1 98 ? -13.737 -11.063 4.062 1.00 65.12 98 ASN A N 1
ATOM 814 C CA . ASN A 1 98 ? -12.846 -9.898 4.220 1.00 65.12 98 ASN A CA 1
ATOM 815 C C . ASN A 1 98 ? -11.657 -10.113 5.168 1.00 65.12 98 ASN A C 1
ATOM 817 O O . ASN A 1 98 ? -11.027 -9.145 5.597 1.00 65.12 98 ASN A O 1
ATOM 821 N N . LYS A 1 99 ? -11.364 -11.371 5.514 1.00 67.38 99 LYS A N 1
ATOM 822 C CA . LYS A 1 99 ? -10.324 -11.721 6.487 1.00 67.38 99 LYS A CA 1
ATOM 823 C C . LYS A 1 99 ? -8.931 -11.706 5.879 1.00 67.38 99 LYS A C 1
ATOM 825 O O . LYS A 1 99 ? -7.975 -11.423 6.588 1.00 67.38 99 LYS A O 1
ATOM 830 N N . GLU A 1 100 ? -8.821 -11.998 4.590 1.00 80.62 100 GLU A N 1
ATOM 831 C CA . GLU A 1 100 ? -7.585 -11.823 3.838 1.00 80.62 100 GLU A CA 1
ATOM 832 C C . GLU A 1 100 ? -7.850 -10.818 2.727 1.00 80.62 100 GLU A C 1
ATOM 834 O O . GLU A 1 100 ? -8.837 -10.892 1.986 1.00 80.62 100 GLU A O 1
ATOM 839 N N . GLN A 1 101 ? -6.957 -9.849 2.644 1.00 91.88 101 GLN A N 1
ATOM 840 C CA . GLN A 1 101 ? -7.014 -8.781 1.674 1.00 91.88 101 GLN A CA 1
ATOM 841 C C . GLN A 1 101 ? -5.672 -8.721 0.969 1.00 91.88 101 GLN A C 1
ATOM 843 O O . GLN A 1 101 ? -4.625 -8.744 1.618 1.00 91.88 101 GLN A O 1
ATOM 848 N N . GLN A 1 102 ? -5.718 -8.637 -0.353 1.00 95.56 102 GLN A N 1
ATOM 849 C CA . GLN A 1 102 ? -4.541 -8.446 -1.180 1.00 95.56 102 GLN A CA 1
ATOM 850 C C . GLN A 1 102 ? -4.645 -7.118 -1.905 1.00 95.56 102 GLN A C 1
ATOM 852 O O . GLN A 1 102 ? -5.639 -6.843 -2.577 1.00 95.56 102 GLN A O 1
ATOM 857 N N . LEU A 1 103 ? -3.613 -6.298 -1.754 1.00 97.00 103 LEU A N 1
ATOM 858 C CA . LEU A 1 103 ? -3.464 -5.051 -2.479 1.00 97.00 103 LEU A CA 1
ATOM 859 C C . LEU A 1 103 ? -2.497 -5.273 -3.638 1.00 97.00 103 LEU A C 1
ATOM 861 O O . LEU A 1 103 ? -1.345 -5.649 -3.434 1.00 97.00 103 LEU A O 1
ATOM 865 N N . PHE A 1 104 ? -2.982 -5.014 -4.841 1.00 96.88 104 PHE A N 1
ATOM 866 C CA . PHE A 1 104 ? -2.200 -4.972 -6.063 1.00 96.88 104 PHE A CA 1
ATOM 867 C C . PHE A 1 104 ? -1.827 -3.517 -6.319 1.00 96.88 104 PHE A C 1
ATOM 869 O O . PHE A 1 104 ? -2.703 -2.653 -6.344 1.00 96.88 104 PHE A O 1
ATOM 876 N N . VAL A 1 105 ? -0.537 -3.257 -6.484 1.00 95.62 105 VAL A N 1
ATOM 877 C CA . VAL A 1 105 ? 0.024 -1.923 -6.691 1.00 95.62 105 VAL A CA 1
ATOM 878 C C . VAL A 1 105 ? 0.816 -1.947 -7.985 1.00 95.62 105 VAL A C 1
ATOM 880 O O . VAL A 1 105 ? 1.805 -2.670 -8.087 1.00 95.62 105 VAL A O 1
ATOM 883 N N . ILE A 1 106 ? 0.398 -1.164 -8.974 1.00 92.75 106 ILE A N 1
ATOM 884 C CA . ILE A 1 106 ? 1.250 -0.848 -10.118 1.00 92.75 106 ILE A CA 1
ATOM 885 C C . ILE A 1 106 ? 2.365 0.048 -9.592 1.00 92.75 106 ILE A C 1
ATOM 887 O O . ILE A 1 106 ? 2.103 1.061 -8.951 1.00 92.75 106 ILE A O 1
ATOM 891 N N . ASN A 1 107 ? 3.606 -0.348 -9.825 1.00 89.94 107 ASN A N 1
ATOM 892 C CA . ASN A 1 107 ? 4.779 0.305 -9.284 1.00 89.94 107 ASN A CA 1
ATOM 893 C C . ASN A 1 107 ? 5.812 0.521 -10.387 1.00 89.94 107 ASN A C 1
ATOM 895 O O . ASN A 1 107 ? 6.216 -0.424 -11.071 1.00 89.94 107 ASN A O 1
ATOM 899 N N . HIS A 1 108 ? 6.256 1.763 -10.540 1.00 85.06 108 HIS A N 1
ATOM 900 C CA . HIS A 1 108 ? 7.327 2.109 -11.460 1.00 85.06 108 HIS A CA 1
ATOM 901 C C . HIS A 1 108 ? 8.672 1.920 -10.765 1.00 85.06 108 HIS A C 1
ATOM 903 O O . HIS A 1 108 ? 8.965 2.571 -9.767 1.00 85.06 108 HIS A O 1
ATOM 909 N N . ARG A 1 109 ? 9.521 1.036 -11.287 1.00 79.38 109 ARG A N 1
ATOM 910 C CA . ARG A 1 109 ? 10.880 0.851 -10.762 1.00 79.38 109 ARG A CA 1
ATOM 911 C C . ARG A 1 109 ? 11.904 1.148 -11.838 1.00 79.38 109 ARG A C 1
ATOM 913 O O . ARG A 1 109 ? 11.678 0.832 -13.007 1.00 79.38 109 ARG A O 1
ATOM 920 N N . THR A 1 110 ? 13.026 1.733 -11.439 1.00 70.88 110 THR A N 1
ATOM 921 C CA . THR A 1 110 ? 14.224 1.755 -12.275 1.00 70.88 110 THR A CA 1
ATOM 922 C C . THR A 1 110 ? 14.842 0.368 -12.304 1.00 70.88 110 THR A C 1
ATOM 924 O O . THR A 1 110 ? 14.910 -0.317 -11.284 1.00 70.88 110 THR A O 1
ATOM 927 N N . ASP A 1 111 ? 15.259 -0.054 -13.490 1.00 64.94 111 ASP A N 1
ATOM 928 C CA . ASP A 1 111 ? 16.146 -1.198 -13.636 1.00 64.94 111 ASP A CA 1
ATOM 929 C C . ASP A 1 111 ? 17.594 -0.714 -13.510 1.00 64.94 111 ASP A C 1
ATOM 931 O O . ASP A 1 111 ? 18.087 0.001 -14.389 1.00 64.94 111 ASP A O 1
ATOM 935 N N . ASP A 1 112 ? 18.257 -1.096 -12.418 1.00 58.88 112 ASP A N 1
ATOM 936 C CA . ASP A 1 112 ? 19.652 -0.735 -12.149 1.00 58.88 112 ASP A CA 1
ATOM 937 C C . ASP A 1 112 ? 20.609 -1.275 -13.230 1.00 58.88 112 ASP A C 1
ATOM 939 O O . ASP A 1 112 ? 21.682 -0.709 -13.448 1.00 58.88 112 ASP A O 1
ATOM 943 N N . ASP A 1 113 ? 20.208 -2.320 -13.966 1.00 57.06 113 ASP A N 1
ATOM 944 C CA . ASP A 1 113 ? 21.029 -2.957 -14.997 1.00 57.06 113 ASP A CA 1
ATOM 945 C C . ASP A 1 113 ? 20.818 -2.364 -16.411 1.00 57.06 113 ASP A C 1
ATOM 947 O O . ASP A 1 113 ? 21.633 -2.610 -17.305 1.00 57.06 113 ASP A O 1
ATOM 951 N N . ASN A 1 114 ? 19.761 -1.567 -16.654 1.00 52.12 114 ASN A N 1
ATOM 952 C CA . ASN A 1 114 ? 19.334 -1.158 -18.008 1.00 52.12 114 ASN A CA 1
ATOM 953 C C . ASN A 1 114 ? 19.142 0.361 -18.216 1.00 52.12 114 ASN A C 1
ATOM 955 O O . ASN A 1 114 ? 18.143 0.789 -18.801 1.00 52.12 114 ASN A O 1
ATOM 959 N N . ASN A 1 115 ? 20.142 1.175 -17.858 1.00 54.75 115 ASN A N 1
ATOM 960 C CA . ASN A 1 115 ? 20.258 2.590 -18.269 1.00 54.75 115 ASN A CA 1
ATOM 961 C C . ASN A 1 115 ? 18.992 3.438 -18.008 1.00 54.75 115 ASN A C 1
ATOM 963 O O . ASN A 1 115 ? 18.427 4.002 -18.947 1.00 54.75 115 ASN A O 1
ATOM 967 N N . ASP A 1 116 ? 18.536 3.524 -16.757 1.00 61.72 116 ASP A N 1
ATOM 968 C CA . ASP A 1 116 ? 17.409 4.383 -16.351 1.00 61.72 116 ASP A CA 1
ATOM 969 C C . ASP A 1 116 ? 16.054 4.033 -17.006 1.00 61.72 116 ASP A C 1
ATOM 971 O O . ASP A 1 116 ? 15.134 4.856 -17.051 1.00 61.72 116 ASP A O 1
ATOM 975 N N . LYS A 1 117 ? 15.883 2.805 -17.518 1.00 70.50 117 LYS A N 1
ATOM 976 C CA . LYS A 1 117 ? 14.585 2.357 -18.034 1.00 70.50 117 LYS A CA 1
ATOM 977 C C . LYS A 1 117 ? 13.609 2.123 -16.877 1.00 70.50 117 LYS A C 1
ATOM 979 O O . LYS A 1 117 ? 13.897 1.353 -15.962 1.00 70.50 117 LYS A O 1
ATOM 984 N N . ILE A 1 118 ? 12.426 2.736 -16.961 1.00 74.75 118 ILE A N 1
ATOM 985 C CA . ILE A 1 118 ? 11.312 2.421 -16.062 1.00 74.75 118 ILE A CA 1
ATOM 986 C C . ILE A 1 118 ? 10.643 1.129 -16.523 1.00 74.75 118 ILE A C 1
ATOM 988 O O . ILE A 1 118 ? 10.209 1.004 -17.674 1.00 74.75 118 ILE A O 1
ATOM 992 N N . ILE A 1 119 ? 10.515 0.195 -15.590 1.00 79.44 119 ILE A N 1
ATOM 993 C CA . ILE A 1 119 ? 9.742 -1.030 -15.749 1.00 79.44 119 ILE A CA 1
ATOM 994 C C . ILE A 1 119 ? 8.544 -0.965 -14.804 1.00 79.44 119 ILE A C 1
ATOM 996 O O . ILE A 1 119 ? 8.672 -0.588 -13.636 1.00 79.44 119 ILE A O 1
ATOM 1000 N N . GLU A 1 120 ? 7.373 -1.326 -15.319 1.00 85.69 120 GLU A N 1
ATOM 1001 C CA . GLU A 1 120 ? 6.177 -1.485 -14.505 1.00 85.69 120 GLU A CA 1
ATOM 1002 C C . GLU A 1 120 ? 6.161 -2.873 -13.865 1.00 85.69 120 GLU A C 1
ATOM 1004 O O . GLU A 1 120 ? 6.292 -3.912 -14.524 1.00 85.69 120 GLU A O 1
ATOM 1009 N N . TYR A 1 121 ? 5.982 -2.873 -12.552 1.00 89.94 121 TYR A N 1
ATOM 1010 C CA . TYR A 1 121 ? 5.745 -4.058 -11.752 1.00 89.94 121 TYR A CA 1
ATOM 1011 C C . TYR A 1 121 ? 4.339 -3.996 -11.173 1.00 89.94 121 TYR A C 1
ATOM 1013 O O . TYR A 1 121 ? 3.859 -2.929 -10.806 1.00 89.94 121 TYR A O 1
ATOM 1021 N N . VAL A 1 122 ? 3.694 -5.148 -11.034 1.00 93.69 122 VAL A N 1
ATOM 1022 C CA . VAL A 1 122 ? 2.565 -5.302 -10.120 1.00 93.69 122 VAL A CA 1
ATOM 1023 C C . VAL A 1 122 ? 3.107 -5.916 -8.841 1.00 93.69 122 VAL A C 1
ATOM 1025 O O . VAL A 1 122 ? 3.502 -7.085 -8.809 1.00 93.69 122 VAL A O 1
ATOM 1028 N N . ASP A 1 123 ? 3.133 -5.113 -7.789 1.00 94.44 123 ASP A N 1
ATOM 1029 C CA . ASP A 1 123 ? 3.430 -5.564 -6.444 1.00 94.44 123 ASP A CA 1
ATOM 1030 C C . ASP A 1 123 ? 2.171 -6.052 -5.759 1.00 94.44 123 ASP A C 1
ATOM 1032 O O . ASP A 1 123 ? 1.161 -5.355 -5.690 1.00 94.44 123 ASP A O 1
ATOM 1036 N N . ILE A 1 124 ? 2.250 -7.267 -5.238 1.00 95.94 124 ILE A N 1
ATOM 1037 C CA . ILE A 1 124 ? 1.163 -7.927 -4.538 1.00 95.94 124 ILE A CA 1
ATOM 1038 C C . ILE A 1 124 ? 1.520 -7.926 -3.060 1.00 95.94 124 ILE A C 1
ATOM 1040 O O . ILE A 1 124 ? 2.517 -8.527 -2.644 1.00 95.94 124 ILE A O 1
ATOM 1044 N N . PHE A 1 125 ? 0.697 -7.253 -2.267 1.00 97.06 125 PHE A N 1
ATOM 1045 C CA . PHE A 1 125 ? 0.841 -7.164 -0.823 1.00 97.06 125 PHE A CA 1
ATOM 1046 C C . PHE A 1 125 ? -0.309 -7.872 -0.123 1.00 97.06 125 PHE A C 1
ATOM 1048 O O . PHE A 1 125 ? -1.470 -7.644 -0.453 1.00 97.06 125 PHE A O 1
ATOM 1055 N N . ASP A 1 126 ? 0.004 -8.641 0.914 1.00 96.00 126 ASP A N 1
ATOM 1056 C CA . ASP A 1 126 ? -0.993 -9.006 1.914 1.00 96.00 126 ASP A CA 1
ATOM 1057 C C . ASP A 1 126 ? -1.235 -7.790 2.819 1.00 96.00 126 ASP A C 1
ATOM 1059 O O . ASP A 1 126 ? -0.294 -7.220 3.387 1.00 96.00 126 ASP A O 1
ATOM 1063 N N . VAL A 1 127 ? -2.499 -7.399 2.972 1.00 95.25 127 VAL A N 1
ATOM 1064 C CA . VAL A 1 127 ? -2.919 -6.317 3.866 1.00 95.25 127 VAL A CA 1
ATOM 1065 C C . VAL A 1 127 ? -3.125 -6.899 5.261 1.00 95.25 127 VAL A C 1
ATOM 1067 O O . VAL A 1 127 ? -4.051 -7.672 5.505 1.00 95.25 127 VAL A O 1
ATOM 1070 N N . GLN A 1 128 ? -2.252 -6.526 6.192 1.00 93.38 128 GLN A N 1
ATOM 1071 C CA . GLN A 1 128 ? -2.300 -6.980 7.578 1.00 93.38 128 GLN A CA 1
ATOM 1072 C C . GLN A 1 128 ? -2.915 -5.895 8.450 1.00 93.38 128 GLN A C 1
ATOM 1074 O O . GLN A 1 128 ? -2.391 -4.784 8.519 1.00 93.38 128 GLN A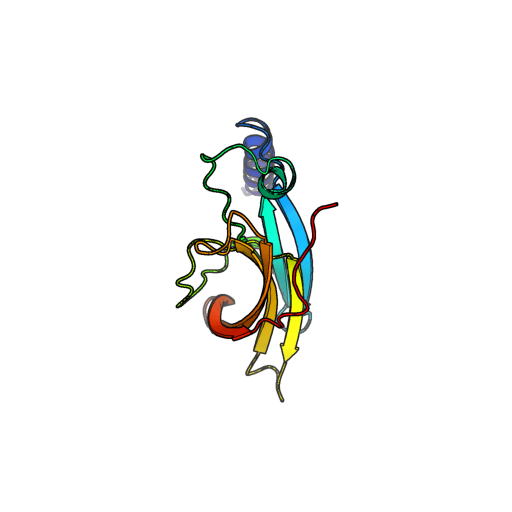 O 1
ATOM 1079 N N . ILE A 1 129 ? -4.021 -6.220 9.118 1.00 89.50 129 ILE A N 1
ATOM 1080 C CA . ILE A 1 129 ? -4.749 -5.298 9.991 1.00 89.50 129 ILE A CA 1
ATOM 1081 C C . ILE A 1 129 ? -4.587 -5.776 11.433 1.00 89.50 129 ILE A C 1
ATOM 1083 O O . ILE A 1 129 ? -4.935 -6.908 11.762 1.00 89.50 129 ILE A O 1
ATOM 1087 N N . ASP A 1 130 ? -4.071 -4.914 12.303 1.00 87.44 130 ASP A N 1
ATOM 1088 C CA . ASP A 1 130 ? -4.100 -5.151 13.745 1.00 87.44 130 ASP A CA 1
ATOM 1089 C C . ASP A 1 130 ? -5.506 -4.843 14.273 1.00 87.44 130 ASP A C 1
ATOM 1091 O O . ASP A 1 130 ? -5.916 -3.684 14.318 1.00 87.44 130 ASP A O 1
ATOM 1095 N N . GLU A 1 131 ? -6.240 -5.873 14.692 1.00 82.38 131 GLU A N 1
ATOM 1096 C CA . GLU A 1 131 ? -7.626 -5.757 15.166 1.00 82.38 131 GLU A CA 1
ATOM 1097 C C . GLU A 1 131 ? -7.786 -4.852 16.405 1.00 82.38 131 GLU A C 1
ATOM 1099 O O . GLU A 1 131 ? -8.866 -4.310 16.637 1.00 82.38 131 GLU A O 1
ATOM 1104 N N . ASN A 1 132 ? -6.729 -4.646 17.201 1.00 83.00 132 ASN A N 1
ATOM 1105 C CA . ASN A 1 132 ? -6.794 -3.813 18.407 1.00 83.00 132 ASN A CA 1
ATOM 1106 C C . ASN A 1 132 ? -6.530 -2.338 18.107 1.00 83.00 132 ASN A C 1
ATOM 1108 O O . ASN A 1 132 ? -7.081 -1.455 18.766 1.00 83.00 132 ASN A O 1
ATOM 1112 N N . THR A 1 133 ? -5.644 -2.061 17.149 1.00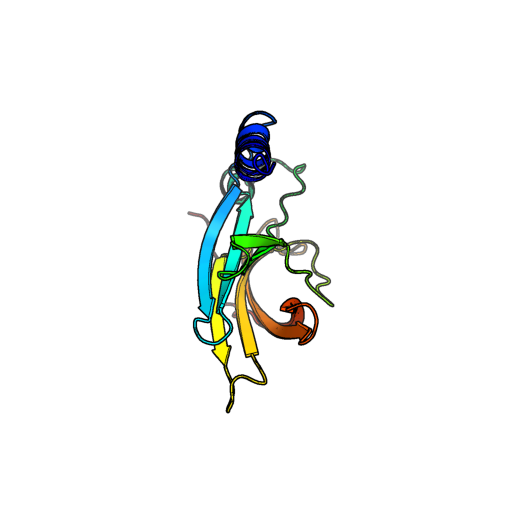 84.06 133 THR A N 1
ATOM 1113 C CA . THR A 1 133 ? -5.200 -0.693 16.842 1.00 84.06 133 THR A CA 1
ATOM 1114 C C . THR A 1 133 ? -5.754 -0.161 15.525 1.00 84.06 133 THR A C 1
ATOM 1116 O O . THR A 1 133 ? -5.614 1.028 15.241 1.00 84.06 133 THR A O 1
ATOM 1119 N N . ASN A 1 134 ? -6.384 -1.020 14.721 1.00 81.81 134 ASN A N 1
ATOM 1120 C CA . ASN A 1 134 ? -6.740 -0.796 13.322 1.00 81.81 134 ASN A CA 1
ATOM 1121 C C . ASN A 1 134 ? -5.555 -0.363 12.444 1.00 81.81 134 ASN A C 1
ATOM 1123 O O . ASN A 1 134 ? -5.768 0.155 11.347 1.00 81.81 134 ASN A O 1
ATOM 1127 N N . LYS A 1 135 ? -4.305 -0.539 12.883 1.00 89.12 135 LYS A N 1
ATOM 1128 C CA . LYS A 1 135 ? -3.142 -0.206 12.057 1.00 89.12 135 LYS A CA 1
ATOM 1129 C C . LYS A 1 135 ? -3.019 -1.196 10.909 1.00 89.12 135 LYS A C 1
ATOM 1131 O O . LYS A 1 135 ? -3.251 -2.387 11.091 1.00 89.12 135 LYS A O 1
ATOM 1136 N N . ILE A 1 136 ? -2.646 -0.677 9.743 1.00 92.56 136 ILE A N 1
ATOM 1137 C CA . ILE A 1 136 ? -2.418 -1.474 8.538 1.00 92.56 136 ILE A CA 1
ATOM 1138 C C . ILE A 1 136 ? -0.915 -1.582 8.296 1.00 92.56 136 ILE A C 1
ATOM 1140 O O . ILE A 1 136 ? -0.180 -0.615 8.498 1.00 92.56 136 ILE A O 1
ATOM 1144 N N . GLN A 1 137 ? -0.474 -2.751 7.848 1.00 95.19 137 GLN A N 1
ATOM 1145 C CA . GLN A 1 137 ? 0.840 -2.992 7.261 1.00 95.19 137 GLN A CA 1
ATOM 1146 C C . GLN A 1 137 ? 0.661 -3.725 5.931 1.00 95.19 137 GLN A C 1
ATOM 1148 O O . GLN A 1 137 ? -0.263 -4.525 5.782 1.00 95.19 137 GLN A O 1
ATOM 1153 N N . LEU A 1 138 ? 1.544 -3.464 4.970 1.00 96.38 138 LEU A N 1
ATOM 1154 C CA . LEU A 1 138 ? 1.538 -4.137 3.672 1.00 96.38 138 LEU A CA 1
ATOM 1155 C C . LEU A 1 138 ? 2.744 -5.051 3.590 1.00 96.38 138 LEU A C 1
ATOM 1157 O O . LEU A 1 138 ? 3.876 -4.582 3.493 1.00 96.38 138 LEU A O 1
ATOM 1161 N N . LYS A 1 139 ? 2.519 -6.361 3.636 1.00 96.31 139 LYS A N 1
ATOM 1162 C CA . LYS A 1 139 ? 3.599 -7.337 3.512 1.00 96.31 139 LYS A CA 1
ATOM 1163 C C . LYS A 1 139 ? 3.740 -7.758 2.061 1.00 96.31 139 LYS A C 1
ATOM 1165 O O . LYS A 1 139 ? 2.820 -8.356 1.514 1.00 96.31 139 LYS A O 1
ATOM 1170 N N . LEU A 1 140 ? 4.892 -7.470 1.457 1.00 95.56 140 LEU A N 1
ATOM 1171 C CA . LEU A 1 140 ? 5.167 -7.877 0.084 1.00 95.56 140 LEU A CA 1
ATOM 1172 C C . LEU A 1 140 ? 5.137 -9.408 -0.010 1.00 95.56 140 LEU A C 1
ATOM 1174 O O . LEU A 1 140 ? 5.855 -10.101 0.718 1.00 95.56 140 LEU A O 1
ATOM 1178 N N . VAL A 1 141 ? 4.300 -9.916 -0.912 1.00 95.19 141 VAL A N 1
ATOM 1179 C CA . VAL A 1 141 ? 4.195 -11.339 -1.252 1.00 95.19 141 VAL A CA 1
ATOM 1180 C C . VAL A 1 141 ? 5.042 -11.626 -2.479 1.00 95.19 141 VAL A C 1
ATOM 1182 O O . VAL A 1 141 ? 5.867 -12.539 -2.472 1.00 95.19 141 VAL A O 1
ATOM 1185 N N . GLN A 1 142 ? 4.833 -10.838 -3.533 1.00 94.00 142 GLN A N 1
ATOM 1186 C CA . GLN A 1 142 ? 5.472 -11.031 -4.825 1.00 94.00 142 GLN A CA 1
ATOM 1187 C C . GLN A 1 142 ? 5.447 -9.736 -5.638 1.00 94.00 142 GLN A C 1
ATOM 1189 O O . GLN A 1 142 ? 4.533 -8.928 -5.504 1.00 94.00 142 GLN A O 1
ATOM 1194 N N . SER A 1 143 ? 6.426 -9.594 -6.527 1.00 92.25 143 SER A N 1
ATOM 1195 C CA . SER A 1 143 ? 6.408 -8.636 -7.631 1.00 92.25 143 SER A CA 1
ATOM 1196 C C . SER A 1 143 ? 6.356 -9.408 -8.942 1.00 92.25 143 SER A C 1
ATOM 1198 O O . SER A 1 143 ? 7.116 -10.362 -9.126 1.00 92.25 143 SER A O 1
ATOM 1200 N N . ILE A 1 144 ? 5.469 -9.013 -9.847 1.00 91.25 144 ILE A N 1
ATOM 1201 C CA . ILE A 1 144 ? 5.405 -9.554 -11.207 1.00 91.25 144 ILE A CA 1
ATOM 1202 C C . ILE A 1 144 ? 5.623 -8.427 -12.210 1.00 91.25 144 ILE A C 1
ATOM 1204 O O . ILE A 1 144 ? 5.194 -7.302 -11.986 1.00 91.25 144 ILE A O 1
ATOM 1208 N N . THR A 1 145 ? 6.281 -8.727 -13.320 1.00 87.38 145 THR A N 1
ATOM 1209 C CA . THR A 1 145 ? 6.397 -7.823 -14.466 1.00 87.38 145 THR A CA 1
ATOM 1210 C C . THR A 1 145 ? 6.228 -8.639 -15.740 1.00 87.38 145 THR A C 1
ATOM 1212 O O . THR A 1 145 ? 6.530 -9.837 -15.759 1.00 87.38 145 THR A O 1
ATOM 1215 N N . ASP A 1 146 ? 5.711 -8.009 -16.785 1.00 77.81 146 ASP A N 1
ATOM 1216 C CA . ASP A 1 146 ? 5.650 -8.580 -18.125 1.00 77.81 146 ASP A CA 1
ATOM 1217 C C . ASP A 1 146 ? 6.691 -7.844 -18.978 1.00 77.81 146 ASP A C 1
ATOM 1219 O O . ASP A 1 146 ? 6.760 -6.616 -18.907 1.00 77.81 146 ASP A O 1
ATOM 1223 N N . PRO A 1 147 ? 7.485 -8.537 -19.810 1.00 68.94 147 PRO A N 1
ATOM 1224 C CA . PRO A 1 147 ? 8.395 -7.887 -20.753 1.00 68.94 147 PRO A CA 1
ATOM 1225 C C . PRO A 1 147 ? 7.723 -6.848 -21.669 1.00 68.94 147 PRO A C 1
ATOM 1227 O O . PRO A 1 147 ? 8.412 -5.999 -22.230 1.00 68.94 147 PRO A O 1
ATOM 1230 N N . LEU A 1 148 ? 6.398 -6.918 -21.843 1.00 69.25 148 LEU A N 1
ATOM 1231 C CA . LEU A 1 148 ? 5.592 -5.946 -22.579 1.00 69.25 148 LEU A CA 1
ATOM 1232 C C . LEU A 1 148 ? 5.209 -4.708 -21.746 1.00 69.25 148 LEU A C 1
ATOM 1234 O O . LEU A 1 148 ? 4.876 -3.682 -22.335 1.00 69.25 148 LEU A O 1
ATOM 1238 N N . PHE A 1 149 ? 5.297 -4.755 -20.412 1.00 63.72 149 PHE A N 1
ATOM 1239 C CA . PHE A 1 149 ? 5.073 -3.625 -19.495 1.00 63.72 149 PHE A CA 1
ATOM 1240 C C . PHE A 1 149 ? 6.320 -2.741 -19.351 1.00 63.72 149 PHE A C 1
ATOM 1242 O O . PHE A 1 149 ? 6.762 -2.379 -18.259 1.00 63.72 149 PHE A O 1
ATOM 1249 N N . THR A 1 150 ? 6.926 -2.392 -20.484 1.00 59.38 150 THR A N 1
ATOM 1250 C CA . THR A 1 150 ? 7.994 -1.395 -20.516 1.00 59.38 150 THR A CA 1
ATOM 1251 C C . THR A 1 150 ? 7.467 -0.069 -21.016 1.00 59.38 150 THR A C 1
ATOM 1253 O O . THR A 1 150 ? 6.995 0.030 -22.149 1.00 59.38 150 THR A O 1
ATOM 1256 N N . VAL A 1 151 ? 7.604 0.963 -20.186 1.00 55.25 151 VAL A N 1
ATOM 1257 C CA . VAL A 1 151 ? 7.225 2.322 -20.558 1.00 55.25 151 VAL A CA 1
ATOM 1258 C C . VAL A 1 151 ? 8.324 2.891 -21.447 1.00 55.25 151 VAL A C 1
ATOM 1260 O O . VAL A 1 151 ? 9.465 3.082 -21.024 1.00 55.25 151 VAL A O 1
ATOM 1263 N N . HIS A 1 152 ? 7.989 3.149 -22.708 1.00 51.28 152 HIS A N 1
ATOM 1264 C CA . HIS A 1 152 ? 8.819 3.975 -23.573 1.00 51.28 152 HIS A CA 1
ATOM 1265 C C . HIS A 1 152 ? 8.426 5.428 -23.335 1.00 51.28 152 HIS A C 1
ATOM 1267 O O . HIS A 1 152 ? 7.347 5.854 -23.742 1.00 51.28 152 HIS A O 1
ATOM 1273 N N . VAL A 1 153 ? 9.286 6.176 -22.648 1.00 44.66 153 VAL A N 1
ATOM 1274 C CA . VAL A 1 153 ? 9.142 7.629 -22.549 1.00 44.66 153 VAL A CA 1
ATOM 1275 C C . VAL A 1 153 ? 9.337 8.192 -23.963 1.00 44.66 153 VAL A C 1
ATOM 1277 O O . VAL A 1 153 ? 10.392 7.977 -24.563 1.00 44.66 153 VAL A O 1
ATOM 1280 N N . LEU A 1 154 ? 8.282 8.795 -24.522 1.00 33.38 154 LEU A N 1
ATOM 1281 C CA . LEU A 1 154 ? 8.280 9.429 -25.848 1.00 33.38 154 LEU A CA 1
ATOM 1282 C C . LEU A 1 154 ? 9.019 10.769 -25.838 1.00 33.38 154 LEU A C 1
ATOM 1284 O O . LEU A 1 154 ? 8.871 11.512 -24.842 1.00 33.38 154 LEU A O 1
#

InterPro domains:
  IPR011042 Six-bladed beta-propeller, TolB-like [G3DSA:2.120.10.30] (9-152)
  IPR051288 Serum paraoxonase/arylesterase [PTHR11799] (22-151)

Foldseek 3Di:
DDDDDVVVVVVVVVVVVPPDPQVKDWADKDDDVPLQKIKTKIWRCVVVVPLPDPDDQTAIFIWMQGRVVRDIDTAAEAPPDASHWHWHDWDWDADPPSPKIKIWTFTWDADPVPDRWTFTKTWIWIWDADPVPRHTYTYTDDIDGDPVRTDDDD

Sequence (154 aa):
MGENTSQDQTIQFMLMEEEKKQNFGFEDIVIDYENGYAIMGGDNREWMAHYTLPSVDKHGQMYKFNFISEKFEIIPLINYHYDHFHPHGLSLLKNNNNKEQQLFVINHRTDDDNNDKIIEYVDIFDVQIDENTNKIQLKLVQSITDPLFTVHVL

pLDDT: mean 75.4, std 19.72, range [33.38, 97.06]

Organism: NCBI:txid1234261

Radius of gyration: 17.38 Å; chains: 1; bounding box: 38×41×54 Å